Protein AF-A0AAN6RGT1-F1 (afdb_monomer_lite)

Radius of gyration: 23.2 Å; chains: 1; bounding box: 69×69×47 Å

pLDDT: mean 71.25, std 17.88, range [34.09, 90.88]

Secondary structure (DSSP, 8-state):
--------------------PPP----S-TTS--EEEESSEEEEEEEEEEEEEESSEEEEEEEEEEEEEESSEEEEEEEEEEEEEESSEEEEEESSSEEEEESSEEEEEESSSEEEEESSEEEEEEEEEEEEEESSEEEEEEEEEEE-

Sequence (148 aa):
MKTFAVALALVALASAAPVAVPQDHCGSNPHSQCKRVAGTENTAIVTDGYGLKRGTENTAIVTDGYGLKRGTENTAIVTDGYGLKRGTENTAIVTDGYGLKRGTENTAIVTDGYGLKRGTENTAIVTDGYGLKRGTENTAIVTDGYGL

Foldseek 3Di:
DDDDDDDDDPPPPPPPDPPDPPDDPPDPDPPFDEDEDEDQEEEDEAAEHEYEYEHQEYEYEYAEEEYEYEHQEYEYEYAEYEYEYEHQEYEYEYAEYEYEYEHQEYEYEYAEYEYEYEHAAYEYEYEYEEYEYHHVYYYYDYNHYYYD

Structure (mmCIF, N/CA/C/O backbone):
data_AF-A0AAN6RGT1-F1
#
_entry.id   AF-A0AAN6RGT1-F1
#
loop_
_atom_site.group_PDB
_atom_site.id
_atom_site.type_symbol
_atom_site.label_atom_id
_atom_site.label_alt_id
_atom_site.label_comp_id
_atom_site.label_asym_id
_atom_site.label_entity_id
_atom_site.label_seq_id
_atom_site.pdbx_PDB_ins_code
_atom_site.Cartn_x
_atom_site.Cartn_y
_atom_site.Cartn_z
_atom_site.occupancy
_atom_site.B_iso_or_equiv
_atom_site.auth_seq_id
_atom_site.auth_comp_id
_atom_site.auth_asym_id
_atom_site.auth_atom_id
_atom_site.pdbx_PDB_model_num
ATOM 1 N N . MET A 1 1 ? 56.543 52.134 -30.853 1.00 42.75 1 MET A N 1
ATOM 2 C CA . MET A 1 1 ? 55.930 51.943 -29.517 1.00 42.75 1 MET A CA 1
ATOM 3 C C . MET A 1 1 ? 54.565 51.299 -29.690 1.00 42.75 1 MET A C 1
ATOM 5 O O . MET A 1 1 ? 53.908 51.608 -30.673 1.00 42.75 1 MET A O 1
ATOM 9 N N . LYS A 1 2 ? 54.164 50.488 -28.702 1.00 35.91 2 LYS A N 1
ATOM 10 C CA . LYS A 1 2 ? 52.888 49.759 -28.550 1.00 35.91 2 LYS A CA 1
ATOM 11 C C . LYS A 1 2 ? 52.836 48.357 -29.164 1.00 35.91 2 LYS A C 1
ATOM 13 O O . LYS A 1 2 ? 52.171 48.086 -30.153 1.00 35.91 2 LYS A O 1
ATOM 18 N N . THR A 1 3 ? 53.528 47.463 -28.465 1.00 35.91 3 THR A N 1
ATOM 19 C CA . THR A 1 3 ? 53.067 46.104 -28.172 1.00 35.91 3 THR A CA 1
ATOM 20 C C . THR A 1 3 ? 51.605 46.122 -27.703 1.00 35.91 3 THR A C 1
ATOM 22 O O . THR A 1 3 ? 51.283 46.781 -26.718 1.00 35.91 3 THR A O 1
ATOM 25 N N . PHE A 1 4 ? 50.720 45.393 -28.380 1.00 34.09 4 PHE A N 1
ATOM 26 C CA . PHE A 1 4 ? 49.435 44.978 -27.816 1.00 34.09 4 PHE A CA 1
ATOM 27 C C . PHE A 1 4 ? 49.514 43.472 -27.585 1.00 34.09 4 PHE A C 1
ATOM 29 O O . PHE A 1 4 ? 49.401 42.677 -28.513 1.00 34.09 4 PHE A O 1
ATOM 36 N N . ALA A 1 5 ? 49.800 43.088 -26.341 1.00 38.19 5 ALA A N 1
ATOM 37 C CA . ALA A 1 5 ? 49.704 41.707 -25.902 1.00 38.19 5 ALA A CA 1
ATOM 38 C C . ALA A 1 5 ? 48.217 41.333 -25.843 1.00 38.19 5 ALA A C 1
ATOM 40 O O . ALA A 1 5 ? 47.475 41.838 -25.001 1.00 38.19 5 ALA A O 1
ATOM 41 N N . VAL A 1 6 ? 47.772 40.489 -26.771 1.00 39.41 6 VAL A N 1
ATOM 42 C CA . VAL A 1 6 ? 46.442 39.877 -26.727 1.00 39.41 6 VAL A CA 1
ATOM 43 C C . VAL A 1 6 ? 46.446 38.879 -25.569 1.00 39.41 6 VAL A C 1
ATOM 45 O O . VAL A 1 6 ? 47.197 37.905 -25.583 1.00 39.41 6 VAL A O 1
ATOM 48 N N . ALA A 1 7 ? 45.654 39.159 -24.535 1.00 36.28 7 ALA A N 1
ATOM 49 C CA . ALA A 1 7 ? 45.501 38.287 -23.380 1.00 36.28 7 ALA A CA 1
ATOM 50 C C . ALA A 1 7 ? 44.801 36.984 -23.801 1.00 36.28 7 ALA A C 1
ATOM 52 O O . ALA A 1 7 ? 43.633 36.986 -24.189 1.00 36.28 7 ALA A O 1
ATOM 53 N N . LEU A 1 8 ? 45.531 35.872 -23.729 1.00 38.12 8 LEU A N 1
ATOM 54 C CA . LEU A 1 8 ? 45.008 34.525 -23.923 1.00 38.12 8 LEU A CA 1
ATOM 55 C C . LEU A 1 8 ? 44.183 34.147 -22.681 1.00 38.12 8 LEU A C 1
ATOM 57 O O . LEU A 1 8 ? 44.738 33.775 -21.648 1.00 38.12 8 LEU A O 1
ATOM 61 N N . ALA A 1 9 ? 42.860 34.289 -22.752 1.00 38.50 9 ALA A N 1
ATOM 62 C CA . ALA A 1 9 ? 41.967 33.828 -21.695 1.00 38.50 9 ALA A CA 1
ATOM 63 C C . ALA A 1 9 ? 41.898 32.291 -21.723 1.00 38.50 9 ALA A C 1
ATOM 65 O O . ALA A 1 9 ? 41.310 31.702 -22.630 1.00 38.50 9 ALA A O 1
ATOM 66 N N . LEU A 1 10 ? 42.519 31.637 -20.734 1.00 38.59 10 LEU A N 1
ATOM 67 C CA . LEU A 1 10 ? 42.334 30.211 -20.468 1.00 38.59 10 LEU A CA 1
ATOM 68 C C . LEU A 1 10 ? 40.853 29.962 -20.141 1.00 38.59 10 LEU A C 1
ATOM 70 O O . LEU A 1 10 ? 40.370 30.349 -19.078 1.00 38.59 10 LEU A O 1
ATOM 74 N N . VAL A 1 11 ? 40.131 29.293 -21.039 1.00 43.41 11 VAL A N 1
ATOM 75 C CA . VAL A 1 11 ? 38.823 28.715 -20.718 1.00 43.41 11 VAL A CA 1
ATOM 76 C C . VAL A 1 11 ? 39.082 27.490 -19.846 1.00 43.41 11 VAL A C 1
ATOM 78 O O . VAL A 1 11 ? 39.486 26.436 -20.336 1.00 43.41 11 VAL A O 1
ATOM 81 N N . ALA A 1 12 ? 38.894 27.632 -18.536 1.00 39.09 12 ALA A N 1
ATOM 82 C CA . ALA A 1 12 ? 38.878 26.500 -17.624 1.00 39.09 12 ALA A CA 1
ATOM 83 C C . ALA A 1 12 ? 37.616 25.668 -17.904 1.00 39.09 12 ALA A C 1
ATOM 85 O O . ALA A 1 12 ? 36.519 26.030 -17.480 1.00 39.09 12 ALA A O 1
ATOM 86 N N . LEU A 1 13 ? 37.760 24.557 -18.635 1.00 39.66 13 LEU A N 1
ATOM 87 C CA . LEU A 1 13 ? 36.746 23.506 -18.645 1.00 39.66 13 LEU A CA 1
ATOM 88 C C . LEU A 1 13 ? 36.669 22.943 -17.223 1.00 39.66 13 LEU A C 1
ATOM 90 O O . LEU A 1 13 ? 37.516 22.152 -16.810 1.00 39.66 13 LEU A O 1
ATOM 94 N N . ALA A 1 14 ? 35.658 23.358 -16.465 1.00 40.50 14 ALA A N 1
ATOM 95 C CA . ALA A 1 14 ? 35.262 22.651 -15.261 1.00 40.50 14 ALA A CA 1
ATOM 96 C C . ALA A 1 14 ? 34.797 21.253 -15.688 1.00 40.50 14 ALA A C 1
ATOM 98 O O . ALA A 1 14 ? 33.691 21.083 -16.202 1.00 40.50 14 ALA A O 1
ATOM 99 N N . SER A 1 15 ? 35.666 20.251 -15.533 1.00 45.69 15 SER A N 1
ATOM 100 C CA . SER A 1 15 ? 35.285 18.855 -15.703 1.00 45.69 15 SER A CA 1
ATOM 101 C C . SER A 1 15 ? 34.232 18.547 -14.643 1.00 45.69 15 SER A C 1
ATOM 103 O O . SER A 1 15 ? 34.557 18.431 -13.458 1.00 45.69 15 SER A O 1
ATOM 105 N N . ALA A 1 16 ? 32.967 18.462 -15.049 1.00 41.22 16 ALA A N 1
ATOM 106 C CA . ALA A 1 16 ? 31.920 17.935 -14.195 1.00 41.22 16 ALA A CA 1
ATOM 107 C C . ALA A 1 16 ? 32.340 16.515 -13.801 1.00 41.22 16 ALA A C 1
ATOM 109 O O . ALA A 1 16 ? 32.408 15.624 -14.648 1.00 41.22 16 ALA A O 1
ATOM 110 N N . ALA A 1 17 ? 32.710 16.330 -12.532 1.00 38.16 17 ALA A N 1
ATOM 111 C CA . ALA A 1 17 ? 33.001 15.010 -12.002 1.00 38.16 17 ALA A CA 1
ATOM 112 C C . ALA A 1 17 ? 31.781 14.117 -12.282 1.00 38.16 17 ALA A C 1
ATOM 114 O O . ALA A 1 17 ? 30.653 14.561 -12.035 1.00 38.16 17 ALA A O 1
ATOM 115 N N . PRO A 1 18 ? 31.957 12.894 -12.813 1.00 41.91 18 PRO A N 1
ATOM 116 C CA . PRO A 1 18 ? 30.832 11.996 -12.999 1.00 41.91 18 PRO A CA 1
ATOM 117 C C . PRO A 1 18 ? 30.180 11.783 -11.632 1.00 41.91 18 PRO A C 1
ATOM 119 O O . PRO A 1 18 ? 30.832 11.335 -10.687 1.00 41.91 18 PRO A O 1
ATOM 122 N N . VAL A 1 19 ? 28.901 12.152 -11.515 1.00 45.12 19 VAL A N 1
ATOM 123 C CA . VAL A 1 19 ? 28.083 11.823 -10.346 1.00 45.12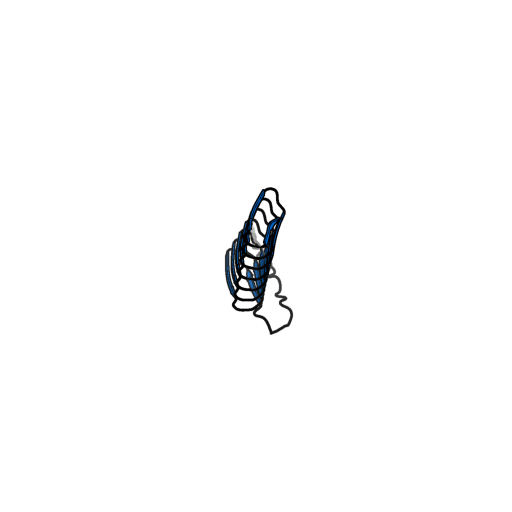 19 VAL A CA 1
ATOM 124 C C . VAL A 1 19 ? 28.161 10.311 -10.199 1.00 45.12 19 VAL A C 1
ATOM 126 O O . VAL A 1 19 ? 27.709 9.580 -11.078 1.00 45.12 19 VAL A O 1
ATOM 129 N N . ALA A 1 20 ? 28.808 9.848 -9.131 1.00 34.16 20 ALA A N 1
ATOM 130 C CA . ALA A 1 20 ? 28.994 8.433 -8.878 1.00 34.16 20 ALA A CA 1
ATOM 131 C C . ALA A 1 20 ? 27.618 7.756 -8.821 1.00 34.16 20 ALA A C 1
ATOM 133 O O . ALA A 1 20 ? 26.860 7.937 -7.866 1.00 34.16 20 ALA A O 1
ATOM 134 N N . VAL A 1 21 ? 27.287 6.992 -9.864 1.00 41.22 21 VAL A N 1
ATOM 135 C CA . VAL A 1 21 ? 26.145 6.080 -9.846 1.00 41.22 21 VAL A CA 1
ATOM 136 C C . VAL A 1 21 ? 26.465 5.029 -8.776 1.00 41.22 21 VAL A C 1
ATOM 138 O O . VAL A 1 21 ? 27.513 4.385 -8.870 1.00 41.22 21 VAL A O 1
ATOM 141 N N . PRO A 1 22 ? 25.644 4.871 -7.720 1.00 39.62 22 PRO A N 1
ATOM 142 C CA . PRO A 1 22 ? 25.937 3.919 -6.656 1.00 39.62 22 PRO A CA 1
ATOM 143 C C . PRO A 1 22 ? 26.030 2.503 -7.229 1.00 39.62 22 PRO A C 1
ATOM 145 O O . PRO A 1 22 ? 25.055 2.011 -7.791 1.00 39.62 22 PRO A O 1
ATOM 148 N N . GLN A 1 23 ? 27.188 1.861 -7.062 1.00 37.28 23 GLN A N 1
ATOM 149 C CA . GLN A 1 23 ? 27.459 0.512 -7.560 1.00 37.28 23 GLN A CA 1
ATOM 150 C C . GLN A 1 23 ? 26.387 -0.496 -7.110 1.00 37.28 23 GLN A C 1
ATOM 152 O O . GLN A 1 23 ? 26.014 -0.569 -5.930 1.00 37.28 23 GLN A O 1
ATOM 157 N N . ASP A 1 24 ? 25.898 -1.267 -8.082 1.00 40.53 24 ASP A N 1
ATOM 158 C CA . ASP A 1 24 ? 24.936 -2.350 -7.922 1.00 40.53 24 ASP A CA 1
ATOM 159 C C . ASP A 1 24 ? 25.542 -3.530 -7.172 1.00 40.53 24 ASP A C 1
ATOM 161 O O . ASP A 1 24 ? 26.229 -4.372 -7.737 1.00 40.53 24 ASP A O 1
ATOM 165 N N . HIS A 1 25 ? 25.238 -3.610 -5.882 1.00 43.41 25 HIS A N 1
ATOM 166 C CA . HIS A 1 25 ? 25.461 -4.812 -5.093 1.00 43.41 25 HIS A CA 1
ATOM 167 C C . HIS A 1 25 ? 24.112 -5.529 -4.898 1.00 43.41 25 HIS A C 1
ATOM 169 O O . HIS A 1 25 ? 23.580 -5.557 -3.790 1.00 43.41 25 HIS A O 1
ATOM 175 N N . CYS A 1 26 ? 23.521 -6.083 -5.969 1.00 46.31 26 CYS A N 1
ATOM 176 C CA . CYS A 1 26 ? 22.718 -7.302 -5.789 1.00 46.31 26 CYS A CA 1
ATOM 177 C C . CYS A 1 26 ? 23.773 -8.410 -5.616 1.00 46.31 26 CYS A C 1
ATOM 179 O O . CYS A 1 26 ? 24.585 -8.628 -6.512 1.00 46.31 26 CYS A O 1
ATOM 181 N N . GLY A 1 27 ? 23.848 -9.020 -4.428 1.00 41.31 27 GLY A N 1
ATOM 182 C CA . GLY A 1 27 ? 24.787 -10.114 -4.160 1.00 41.31 27 GLY A CA 1
ATOM 183 C C . GLY A 1 27 ? 24.635 -11.242 -5.185 1.00 41.31 27 GLY A C 1
ATOM 184 O O . GLY A 1 27 ? 23.567 -11.403 -5.768 1.00 41.31 27 GLY A O 1
ATOM 185 N N . SER A 1 28 ? 25.707 -12.002 -5.401 1.00 40.47 28 SER A N 1
ATOM 186 C CA . SER A 1 28 ? 25.948 -12.950 -6.503 1.00 40.47 28 SER A CA 1
ATOM 187 C C . SER A 1 28 ? 24.999 -14.163 -6.625 1.00 40.47 28 SER A C 1
ATOM 189 O O . SER A 1 28 ? 25.429 -15.213 -7.094 1.00 40.47 28 SER A O 1
ATOM 191 N N . ASN A 1 29 ? 23.737 -14.076 -6.194 1.00 39.19 29 ASN A N 1
ATOM 192 C CA . ASN A 1 29 ? 22.778 -15.176 -6.241 1.00 39.19 29 ASN A CA 1
ATOM 193 C C . ASN A 1 29 ? 21.877 -15.080 -7.497 1.00 39.19 29 ASN A C 1
ATOM 195 O O . ASN A 1 29 ? 21.041 -14.177 -7.571 1.00 39.19 29 ASN A O 1
ATOM 199 N N . PRO A 1 30 ? 22.004 -15.996 -8.477 1.00 39.81 30 PRO A N 1
ATOM 200 C CA . PRO A 1 30 ? 21.295 -15.932 -9.759 1.00 39.81 30 PRO A CA 1
ATOM 201 C C . PRO A 1 30 ? 19.810 -16.348 -9.700 1.00 39.81 30 PRO A C 1
ATOM 203 O O . PRO A 1 30 ? 19.171 -16.433 -10.744 1.00 39.81 30 PRO A O 1
ATOM 206 N N . HIS A 1 31 ? 19.243 -16.604 -8.513 1.00 37.53 31 HIS A N 1
ATOM 207 C CA . HIS A 1 31 ? 17.895 -17.174 -8.361 1.00 37.53 31 HIS A CA 1
ATOM 208 C C . HIS A 1 31 ? 16.732 -16.185 -8.155 1.00 37.53 31 HIS A C 1
ATOM 210 O O . HIS A 1 31 ? 15.602 -16.638 -8.026 1.00 37.53 31 HIS A O 1
ATOM 216 N N . SER A 1 32 ? 16.925 -14.860 -8.150 1.00 44.22 32 SER A N 1
ATOM 217 C CA . SER A 1 32 ? 15.772 -13.947 -8.029 1.00 44.22 32 SER A CA 1
ATOM 218 C C . SER A 1 32 ? 15.927 -12.674 -8.850 1.00 44.22 32 SER A C 1
ATOM 220 O O . SER A 1 32 ? 16.979 -12.037 -8.834 1.00 44.22 32 SER A O 1
ATOM 222 N N . GLN A 1 33 ? 14.850 -12.310 -9.540 1.00 57.62 33 GLN A N 1
ATOM 223 C CA . GLN A 1 33 ? 14.673 -11.147 -10.410 1.00 57.62 33 GLN A CA 1
ATOM 224 C C . GLN A 1 33 ? 14.837 -9.819 -9.627 1.00 57.62 33 GLN A C 1
ATOM 226 O O . GLN A 1 33 ? 13.868 -9.121 -9.342 1.00 57.62 33 GLN A O 1
ATOM 231 N N . CYS A 1 34 ? 16.070 -9.474 -9.231 1.00 52.59 34 CYS A N 1
ATOM 232 C CA . CYS A 1 34 ? 16.427 -8.257 -8.486 1.00 52.59 34 CYS A CA 1
ATOM 233 C C . CYS A 1 34 ? 16.302 -7.033 -9.410 1.00 52.59 34 CYS A C 1
ATOM 235 O O . CYS A 1 34 ? 17.190 -6.788 -10.227 1.00 52.59 34 CYS A O 1
ATOM 237 N N . LYS A 1 35 ? 15.221 -6.244 -9.303 1.00 64.06 35 LYS A N 1
ATOM 238 C CA . LYS A 1 35 ? 15.040 -5.020 -10.114 1.00 64.06 35 LYS A CA 1
ATOM 239 C C . LYS A 1 35 ? 15.213 -3.754 -9.274 1.00 64.06 35 LYS A C 1
ATOM 241 O O . LYS A 1 35 ? 14.428 -3.489 -8.359 1.00 64.06 35 LYS A O 1
ATOM 246 N N . ARG A 1 36 ? 16.217 -2.936 -9.620 1.00 61.88 36 ARG A N 1
ATOM 247 C CA . ARG A 1 36 ? 16.446 -1.595 -9.054 1.00 61.88 36 ARG A CA 1
ATOM 248 C C . ARG A 1 36 ? 16.089 -0.526 -10.080 1.00 61.88 36 ARG A C 1
ATOM 250 O O . ARG A 1 36 ? 16.570 -0.579 -11.204 1.00 61.88 36 ARG A O 1
ATOM 257 N N . VAL A 1 37 ? 15.249 0.437 -9.703 1.00 67.56 37 VAL A N 1
ATOM 258 C CA . VAL A 1 37 ? 14.894 1.576 -10.571 1.00 67.56 37 VAL A CA 1
ATOM 259 C C . VAL A 1 37 ? 15.095 2.877 -9.795 1.00 67.56 37 VAL A C 1
ATOM 261 O O . VAL A 1 37 ? 14.657 2.981 -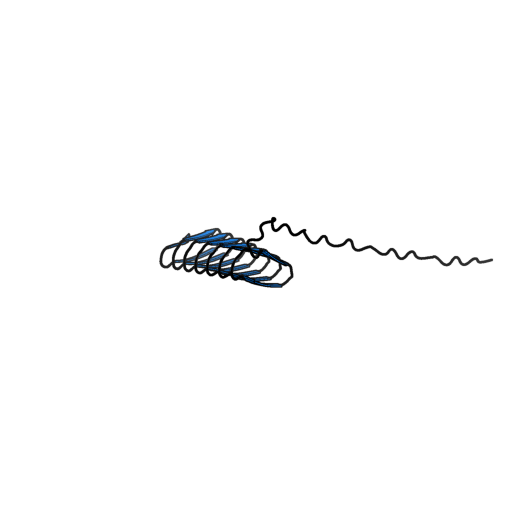8.642 1.00 67.56 37 VAL A O 1
ATOM 264 N N . ALA A 1 38 ? 15.792 3.831 -10.415 1.00 62.47 38 ALA A N 1
ATOM 265 C CA . ALA A 1 38 ? 16.013 5.173 -9.895 1.00 62.47 38 ALA A CA 1
ATOM 266 C C . ALA A 1 38 ? 15.600 6.220 -10.939 1.00 62.47 38 ALA A C 1
ATOM 268 O O . ALA A 1 38 ? 15.939 6.086 -12.111 1.00 62.47 38 ALA A O 1
ATOM 269 N N . GLY A 1 39 ? 14.883 7.250 -10.497 1.00 66.25 39 GLY A N 1
ATOM 270 C CA . GLY A 1 39 ? 14.257 8.265 -11.348 1.00 66.25 39 GLY A CA 1
ATOM 271 C C . GLY A 1 39 ? 13.281 9.105 -10.527 1.00 66.25 39 GLY A C 1
ATOM 272 O O . GLY A 1 39 ? 12.995 8.745 -9.386 1.00 66.25 39 GLY A O 1
ATOM 273 N N . THR A 1 40 ? 12.790 10.225 -11.055 1.00 75.88 40 THR A N 1
ATOM 274 C CA . THR A 1 40 ? 11.761 11.038 -10.377 1.00 75.88 40 THR A CA 1
ATOM 275 C C . THR A 1 40 ? 10.473 10.244 -10.165 1.00 75.88 40 THR A C 1
ATOM 277 O O . THR A 1 40 ? 9.945 10.249 -9.056 1.00 75.88 40 THR A O 1
ATOM 280 N N . GLU A 1 41 ? 10.055 9.473 -11.168 1.00 80.50 41 GLU A N 1
ATOM 281 C CA . GLU A 1 41 ? 8.875 8.606 -11.139 1.00 80.50 41 GLU A CA 1
ATOM 282 C C . GLU A 1 41 ? 9.257 7.185 -11.561 1.00 80.50 41 GLU A C 1
ATOM 284 O O . GLU A 1 41 ? 9.905 6.990 -12.590 1.00 80.50 41 GLU A O 1
ATOM 289 N N . ASN A 1 42 ? 8.859 6.173 -10.783 1.00 77.25 42 ASN A N 1
ATOM 290 C CA . ASN A 1 42 ? 9.198 4.781 -11.085 1.00 77.25 42 ASN A CA 1
ATOM 291 C C . ASN A 1 42 ? 7.993 3.841 -10.990 1.00 77.25 42 ASN A C 1
ATOM 293 O O . ASN A 1 42 ? 7.455 3.604 -9.904 1.00 77.25 42 ASN A O 1
ATOM 297 N N . THR A 1 43 ? 7.690 3.155 -12.095 1.00 79.50 43 THR A N 1
ATOM 298 C CA . THR A 1 43 ? 6.706 2.061 -12.159 1.00 79.50 43 THR A CA 1
ATOM 299 C C . THR A 1 43 ? 7.390 0.737 -12.495 1.00 79.50 43 THR A C 1
ATOM 301 O O . THR A 1 43 ? 8.339 0.679 -13.268 1.00 79.50 43 THR A O 1
ATOM 304 N N . ALA A 1 44 ? 6.959 -0.357 -11.866 1.00 71.25 44 ALA A N 1
ATOM 305 C CA . ALA A 1 44 ? 7.429 -1.704 -12.204 1.00 71.25 44 ALA A CA 1
ATOM 306 C C . ALA A 1 44 ? 6.438 -2.752 -11.718 1.00 71.25 44 ALA A C 1
ATOM 308 O O . ALA A 1 44 ? 5.830 -2.578 -10.659 1.00 71.25 44 ALA A O 1
ATOM 309 N N . ILE A 1 45 ? 6.373 -3.835 -12.474 1.00 76.44 45 ILE A N 1
ATOM 310 C CA . ILE A 1 45 ? 5.583 -5.024 -12.196 1.00 76.44 45 ILE A CA 1
ATOM 311 C C . ILE A 1 45 ? 6.585 -6.157 -11.982 1.00 76.44 45 ILE A C 1
ATOM 313 O O . ILE A 1 45 ? 7.531 -6.287 -12.763 1.00 76.44 45 ILE A O 1
ATOM 317 N N . VAL A 1 46 ? 6.420 -6.903 -10.896 1.00 69.00 46 VAL A N 1
ATOM 318 C CA . VAL A 1 46 ? 7.256 -8.050 -10.536 1.00 69.00 46 VAL A CA 1
ATOM 319 C C . VAL A 1 46 ? 6.323 -9.223 -10.273 1.00 69.00 46 VAL A C 1
ATOM 321 O O . VAL A 1 46 ? 5.407 -9.116 -9.460 1.00 69.00 46 VAL A O 1
ATOM 324 N N . THR A 1 47 ? 6.525 -10.321 -10.993 1.00 71.88 47 THR A N 1
ATOM 325 C CA . THR A 1 47 ? 5.730 -11.538 -10.794 1.00 71.88 47 THR A CA 1
ATOM 326 C C . THR A 1 47 ? 6.268 -12.342 -9.615 1.00 71.88 47 THR A C 1
ATOM 328 O O . THR A 1 47 ? 5.490 -12.720 -8.755 1.00 71.88 47 THR A O 1
ATOM 331 N N . ASP A 1 48 ? 7.585 -12.514 -9.534 1.00 70.00 48 ASP A N 1
ATOM 332 C CA . ASP A 1 48 ? 8.276 -13.172 -8.423 1.00 70.00 48 ASP A CA 1
ATOM 333 C C . ASP A 1 48 ? 9.633 -12.478 -8.209 1.00 70.00 48 ASP A C 1
ATOM 335 O O . ASP A 1 48 ? 10.359 -12.206 -9.177 1.00 70.00 48 ASP A O 1
ATOM 339 N N . GLY A 1 49 ? 9.955 -12.136 -6.961 1.00 67.06 49 GLY A N 1
ATOM 340 C CA . GLY A 1 49 ? 11.297 -11.731 -6.554 1.00 67.06 49 GLY A CA 1
ATOM 341 C C . GLY A 1 49 ? 11.375 -10.436 -5.745 1.00 67.06 49 GLY A C 1
ATOM 342 O O . GLY A 1 49 ? 10.484 -10.077 -4.977 1.00 67.06 49 GLY A O 1
ATOM 343 N N . TYR A 1 50 ? 12.503 -9.732 -5.884 1.00 64.62 50 TYR A N 1
ATOM 344 C CA . TYR A 1 50 ? 12.873 -8.602 -5.027 1.00 64.62 50 TYR A CA 1
ATOM 345 C C . TYR A 1 50 ? 12.961 -7.296 -5.827 1.00 64.62 50 TYR A C 1
ATOM 347 O O . TYR A 1 50 ? 13.709 -7.184 -6.799 1.00 64.62 50 TYR A O 1
ATOM 355 N N . GLY A 1 51 ? 12.239 -6.262 -5.392 1.00 65.06 51 GLY A N 1
ATOM 356 C CA . GLY A 1 51 ? 12.247 -4.941 -6.025 1.00 65.06 51 GLY A CA 1
ATOM 357 C C . GLY A 1 51 ? 12.683 -3.824 -5.079 1.00 65.06 51 GLY A C 1
ATOM 358 O O . GLY A 1 51 ? 12.104 -3.661 -4.007 1.00 65.06 51 GLY A O 1
ATOM 359 N N . LEU A 1 52 ? 13.642 -2.986 -5.495 1.00 65.25 52 LEU A N 1
ATOM 360 C CA . LEU A 1 52 ? 14.028 -1.761 -4.778 1.00 65.25 52 LEU A CA 1
ATOM 361 C C . LEU 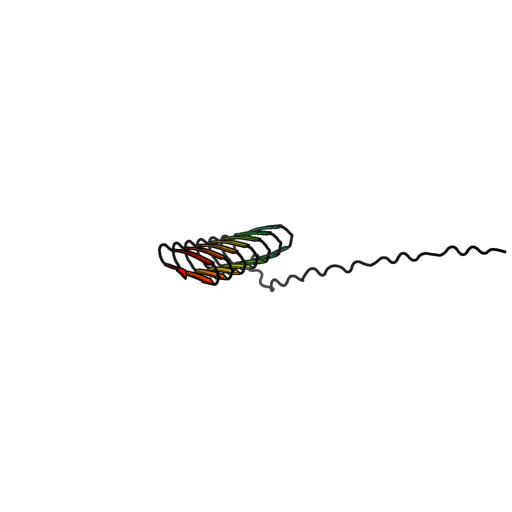A 1 52 ? 13.826 -0.525 -5.660 1.00 65.25 52 LEU A C 1
ATOM 363 O O . LEU A 1 52 ? 14.398 -0.422 -6.742 1.00 65.25 52 LEU A O 1
ATOM 367 N N . LYS A 1 53 ? 13.070 0.460 -5.172 1.00 72.62 53 LYS A N 1
ATOM 368 C CA . LYS A 1 53 ? 12.829 1.717 -5.898 1.00 72.62 53 LYS A CA 1
ATOM 369 C C . LYS A 1 53 ? 13.223 2.944 -5.099 1.00 72.62 53 LYS A C 1
ATOM 371 O O . LYS A 1 53 ? 12.944 3.022 -3.897 1.00 72.62 53 LYS A O 1
ATOM 376 N N . ARG A 1 54 ? 13.864 3.896 -5.782 1.00 72.12 54 ARG A N 1
ATOM 377 C CA . ARG A 1 54 ? 14.198 5.218 -5.247 1.00 72.12 54 ARG A CA 1
ATOM 378 C C . ARG A 1 54 ? 13.776 6.315 -6.214 1.00 72.12 54 ARG A C 1
ATOM 380 O O . ARG A 1 54 ? 14.274 6.364 -7.330 1.00 72.12 54 ARG A O 1
ATOM 387 N N . GLY A 1 55 ? 12.931 7.222 -5.754 1.00 74.81 55 GLY A N 1
ATOM 388 C CA . GLY A 1 55 ? 12.431 8.327 -6.570 1.00 74.81 55 GLY A CA 1
ATOM 389 C C . GLY A 1 55 ? 11.561 9.270 -5.770 1.00 74.81 55 GLY A C 1
ATOM 390 O O . GLY A 1 55 ? 11.394 9.042 -4.579 1.00 74.81 55 GLY A O 1
ATOM 391 N N . THR A 1 56 ? 11.008 10.300 -6.396 1.00 81.69 56 THR A N 1
ATOM 392 C CA . THR A 1 56 ? 9.995 11.150 -5.757 1.00 81.69 56 THR A CA 1
ATOM 393 C C . THR A 1 56 ? 8.697 10.361 -5.612 1.00 81.69 56 THR A C 1
ATOM 395 O O . THR A 1 56 ? 8.189 10.243 -4.500 1.00 81.69 56 THR A O 1
ATOM 398 N N . GLU A 1 57 ? 8.261 9.702 -6.685 1.00 83.12 57 GLU A N 1
ATOM 399 C CA . GLU A 1 57 ? 7.039 8.897 -6.735 1.00 83.12 57 GLU A CA 1
ATOM 400 C C . GLU A 1 57 ? 7.347 7.460 -7.177 1.00 83.12 57 GLU A C 1
ATOM 402 O O . GLU A 1 57 ? 8.062 7.220 -8.154 1.00 83.12 57 GLU A O 1
ATOM 407 N N . ASN A 1 58 ? 6.833 6.460 -6.453 1.00 81.81 58 ASN A N 1
ATOM 408 C CA . ASN A 1 58 ? 7.104 5.053 -6.764 1.00 81.81 58 ASN A CA 1
ATOM 409 C C . ASN A 1 58 ? 5.857 4.161 -6.708 1.00 81.81 58 ASN A C 1
ATOM 411 O O . ASN A 1 58 ? 5.391 3.773 -5.629 1.00 81.81 58 ASN A O 1
ATOM 415 N N . THR A 1 59 ? 5.448 3.635 -7.862 1.00 82.56 59 THR A N 1
ATOM 416 C CA . THR A 1 59 ? 4.347 2.668 -7.999 1.00 82.56 59 THR A CA 1
ATOM 417 C C . THR A 1 59 ? 4.877 1.267 -8.291 1.00 82.56 59 THR A C 1
ATOM 419 O O . THR A 1 59 ? 5.861 1.095 -9.002 1.00 82.56 59 THR A O 1
ATOM 422 N N . ALA A 1 60 ? 4.316 0.219 -7.680 1.00 75.94 60 ALA A N 1
ATOM 423 C CA . ALA A 1 60 ? 4.720 -1.164 -7.960 1.00 75.94 60 ALA A CA 1
ATOM 424 C C . ALA A 1 60 ? 3.586 -2.145 -7.727 1.00 75.94 60 ALA A C 1
ATOM 426 O O . ALA A 1 60 ? 2.821 -1.968 -6.782 1.00 75.94 60 ALA A O 1
ATOM 427 N N . ILE A 1 61 ? 3.578 -3.188 -8.543 1.00 78.19 61 ILE A N 1
ATOM 428 C CA . ILE A 1 61 ? 2.686 -4.331 -8.418 1.00 78.19 61 ILE A CA 1
ATOM 429 C C . ILE A 1 61 ? 3.582 -5.556 -8.261 1.00 78.19 61 ILE A C 1
ATOM 431 O O . ILE A 1 61 ? 4.478 -5.758 -9.083 1.00 78.19 61 ILE A O 1
ATOM 435 N N . VAL A 1 62 ? 3.394 -6.301 -7.177 1.00 73.88 62 VAL A N 1
ATOM 436 C CA . VAL A 1 62 ? 4.153 -7.511 -6.851 1.00 73.88 62 VAL A CA 1
ATOM 437 C C . VAL A 1 62 ? 3.156 -8.647 -6.675 1.00 73.88 62 VAL A C 1
ATOM 439 O O . VAL A 1 62 ? 2.185 -8.494 -5.933 1.00 73.88 62 VAL A O 1
ATOM 442 N N . THR A 1 63 ? 3.351 -9.747 -7.398 1.00 78.44 63 THR A N 1
ATOM 443 C CA . THR A 1 63 ? 2.491 -10.928 -7.229 1.00 78.44 63 THR A CA 1
ATOM 444 C C . THR A 1 63 ? 3.014 -11.776 -6.080 1.00 78.44 63 THR A C 1
ATOM 446 O O . THR A 1 63 ? 2.281 -11.955 -5.123 1.00 78.44 63 THR A O 1
ATOM 449 N N . ASP A 1 64 ? 4.287 -12.160 -6.118 1.00 76.38 64 ASP A N 1
ATOM 450 C CA . ASP A 1 64 ? 4.983 -12.828 -5.017 1.00 76.38 64 ASP A CA 1
ATOM 451 C C . ASP A 1 64 ? 6.336 -12.139 -4.758 1.00 76.38 64 ASP A C 1
ATOM 453 O O . ASP A 1 64 ? 7.043 -11.732 -5.690 1.00 76.38 64 ASP A O 1
ATOM 457 N N . GLY A 1 65 ? 6.679 -11.949 -3.486 1.00 72.94 65 GLY A N 1
ATOM 458 C CA . GLY A 1 65 ? 8.015 -11.555 -3.061 1.00 72.94 65 GLY A CA 1
ATOM 459 C C . GLY A 1 65 ? 8.090 -10.250 -2.272 1.00 72.94 65 GLY A C 1
ATOM 460 O O . GLY A 1 65 ? 7.226 -9.899 -1.470 1.00 72.94 65 GLY A O 1
ATOM 461 N N . TYR A 1 66 ? 9.201 -9.531 -2.433 1.00 70.38 66 TYR A N 1
ATOM 462 C CA . TYR A 1 66 ? 9.610 -8.475 -1.506 1.00 70.38 66 TYR A CA 1
ATOM 463 C C . TYR A 1 66 ? 9.820 -7.137 -2.217 1.00 70.38 66 TYR A C 1
ATOM 465 O O . TYR A 1 66 ? 10.572 -7.021 -3.187 1.00 70.38 66 TYR A O 1
ATOM 473 N N . GLY A 1 67 ? 9.220 -6.070 -1.690 1.00 70.19 67 GLY A N 1
ATOM 474 C CA . GLY A 1 67 ? 9.347 -4.718 -2.230 1.00 70.19 67 GLY A CA 1
ATOM 475 C C . GLY A 1 67 ? 9.853 -3.703 -1.209 1.00 70.19 67 GLY A C 1
ATOM 476 O O . GLY A 1 67 ? 9.211 -3.483 -0.187 1.00 70.19 67 GLY A O 1
ATOM 477 N N . LEU A 1 68 ? 10.942 -2.994 -1.522 1.00 74.12 68 LEU A N 1
ATOM 478 C CA . LEU A 1 68 ? 11.405 -1.816 -0.781 1.00 74.12 68 LEU A CA 1
ATOM 479 C C . LEU A 1 68 ? 11.248 -0.547 -1.624 1.00 74.12 68 LEU A C 1
ATOM 481 O O . LEU A 1 68 ? 11.756 -0.451 -2.742 1.00 74.12 68 LEU A O 1
ATOM 485 N N . LYS A 1 69 ? 10.589 0.473 -1.073 1.00 79.81 69 LYS A N 1
ATOM 486 C CA . LYS A 1 69 ? 10.447 1.780 -1.725 1.00 79.81 69 LYS A CA 1
ATOM 487 C C . LYS A 1 69 ? 10.893 2.910 -0.832 1.00 79.81 69 LYS A C 1
ATOM 489 O O . LYS A 1 69 ? 10.556 2.947 0.354 1.00 79.81 69 LYS A O 1
ATOM 494 N N . ARG A 1 70 ? 11.622 3.849 -1.424 1.00 78.69 70 ARG A N 1
ATOM 495 C CA . ARG A 1 70 ? 12.005 5.088 -0.767 1.00 78.69 70 ARG A CA 1
ATOM 496 C C . ARG A 1 70 ? 11.747 6.272 -1.687 1.00 78.69 70 ARG A C 1
ATOM 498 O O . ARG A 1 70 ? 12.381 6.381 -2.731 1.00 78.69 70 ARG A O 1
ATOM 505 N N . GLY A 1 71 ? 10.880 7.169 -1.250 1.00 83.81 71 GLY A N 1
ATOM 506 C CA . GLY A 1 71 ? 10.508 8.357 -2.010 1.00 83.81 71 GLY A CA 1
ATOM 507 C C . GLY A 1 71 ? 9.632 9.301 -1.224 1.00 83.81 71 GLY A C 1
ATOM 508 O O . GLY A 1 71 ? 9.437 9.054 -0.044 1.00 83.81 71 GLY A O 1
ATOM 509 N N . THR A 1 72 ? 9.125 10.357 -1.842 1.00 86.88 72 THR A N 1
ATOM 510 C CA . THR A 1 72 ? 8.122 11.226 -1.216 1.00 86.88 72 THR A CA 1
ATOM 511 C C . THR A 1 72 ? 6.790 10.489 -1.147 1.00 86.88 72 THR A C 1
ATOM 513 O O . THR A 1 72 ? 6.249 10.336 -0.056 1.00 86.88 72 THR A O 1
ATOM 516 N N . GLU A 1 73 ? 6.357 9.907 -2.265 1.00 87.25 73 GLU A N 1
ATOM 517 C CA . GLU A 1 73 ? 5.090 9.191 -2.395 1.00 87.25 73 GLU A CA 1
ATOM 518 C C . GLU A 1 73 ? 5.324 7.752 -2.867 1.00 87.25 73 GLU A C 1
ATOM 520 O O . GLU A 1 73 ? 6.070 7.482 -3.816 1.00 87.25 73 GLU A O 1
ATOM 525 N N . ASN A 1 74 ? 4.717 6.776 -2.186 1.00 85.81 74 ASN A N 1
ATOM 526 C CA . ASN A 1 74 ? 4.909 5.362 -2.512 1.00 85.81 74 ASN A CA 1
ATOM 527 C C . ASN A 1 74 ? 3.600 4.562 -2.493 1.00 85.81 74 ASN A C 1
ATOM 529 O O . ASN A 1 74 ? 3.064 4.244 -1.427 1.00 85.81 74 ASN A O 1
ATOM 533 N N . THR A 1 75 ? 3.192 4.054 -3.657 1.00 86.38 75 THR A N 1
ATOM 534 C CA . THR A 1 75 ? 1.989 3.217 -3.821 1.00 86.38 75 THR A CA 1
ATOM 535 C C . THR A 1 75 ? 2.364 1.793 -4.190 1.00 86.38 75 THR A C 1
ATOM 537 O O . THR A 1 75 ? 3.168 1.592 -5.088 1.00 86.38 75 THR A O 1
ATOM 540 N N . ALA A 1 76 ? 1.848 0.759 -3.522 1.00 80.31 76 ALA A N 1
ATOM 541 C CA . ALA A 1 76 ? 2.116 -0.629 -3.937 1.00 80.31 76 ALA A CA 1
ATOM 542 C C . ALA A 1 76 ? 0.927 -1.547 -3.727 1.00 80.31 76 ALA A C 1
ATOM 544 O O . ALA A 1 76 ? 0.216 -1.388 -2.738 1.00 80.31 76 ALA A O 1
ATOM 545 N N . ILE A 1 77 ? 0.820 -2.522 -4.617 1.00 82.19 77 ILE A N 1
ATOM 546 C CA . ILE A 1 77 ? -0.128 -3.625 -4.556 1.00 82.19 77 ILE A CA 1
ATOM 547 C C . ILE A 1 77 ? 0.707 -4.900 -4.460 1.00 82.19 77 ILE A C 1
ATOM 549 O O . ILE A 1 77 ? 1.605 -5.093 -5.281 1.00 82.19 77 ILE A O 1
ATOM 553 N N . VAL A 1 78 ? 0.466 -5.699 -3.426 1.00 78.69 78 VAL A N 1
ATOM 554 C CA . VAL A 1 78 ? 1.163 -6.962 -3.164 1.00 78.69 78 VAL A CA 1
ATOM 555 C C . VAL A 1 78 ? 0.108 -8.051 -3.020 1.00 78.69 78 VAL A C 1
ATOM 557 O O . VAL A 1 78 ? -0.851 -7.866 -2.268 1.00 78.69 78 VAL A O 1
ATOM 560 N N . THR A 1 79 ? 0.246 -9.139 -3.775 1.00 83.38 79 THR A N 1
ATOM 561 C CA . THR A 1 79 ? -0.673 -10.281 -3.647 1.00 83.38 79 THR A CA 1
ATOM 562 C C . THR A 1 79 ? -0.199 -11.193 -2.527 1.00 83.38 79 THR A C 1
ATOM 564 O O . THR A 1 79 ? -0.943 -11.359 -1.575 1.00 83.38 79 THR A O 1
ATOM 567 N N . ASP A 1 80 ? 1.046 -11.656 -2.586 1.00 82.00 80 ASP A N 1
ATOM 568 C CA . ASP A 1 80 ? 1.728 -12.401 -1.528 1.00 82.00 80 ASP A CA 1
ATOM 569 C C . ASP A 1 80 ? 3.107 -11.770 -1.265 1.00 82.00 80 ASP A C 1
ATOM 571 O O . ASP A 1 80 ? 3.803 -11.326 -2.188 1.00 82.00 80 ASP A O 1
ATOM 575 N N . GLY A 1 81 ? 3.482 -11.672 0.008 1.00 79.06 81 GLY A N 1
ATOM 576 C CA . GLY A 1 81 ? 4.831 -11.324 0.428 1.00 79.06 81 GLY A CA 1
ATOM 577 C C . GLY A 1 81 ? 4.943 -10.042 1.251 1.00 79.06 81 GLY A C 1
ATOM 578 O O . GLY A 1 81 ? 4.105 -9.706 2.087 1.00 79.06 81 GLY A O 1
ATOM 579 N N . TYR A 1 82 ? 6.061 -9.332 1.094 1.00 75.94 82 TYR A N 1
ATOM 580 C CA . TYR A 1 82 ? 6.500 -8.326 2.065 1.00 75.94 82 TYR A CA 1
ATOM 581 C C . TYR A 1 82 ? 6.777 -6.966 1.421 1.00 75.94 82 TYR A C 1
ATOM 583 O O . TYR A 1 82 ? 7.533 -6.833 0.460 1.00 75.94 82 TYR A O 1
ATOM 591 N N . GLY A 1 83 ? 6.241 -5.899 2.011 1.00 75.25 83 GLY A N 1
ATOM 592 C CA . GLY A 1 83 ? 6.438 -4.530 1.541 1.00 75.25 83 GLY A CA 1
ATOM 593 C C . GLY A 1 83 ? 6.993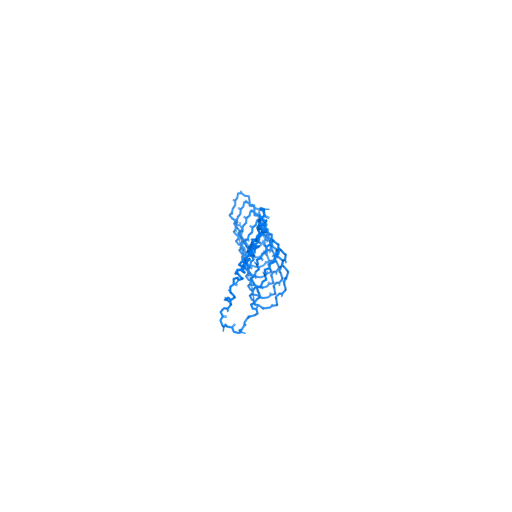 -3.596 2.612 1.00 75.25 83 GLY A C 1
ATOM 594 O O . GLY A 1 83 ? 6.345 -3.369 3.628 1.00 75.25 83 GLY A O 1
ATOM 595 N N . LEU A 1 84 ? 8.132 -2.950 2.350 1.00 78.88 84 LEU A N 1
ATOM 596 C CA . LEU A 1 84 ? 8.657 -1.843 3.154 1.00 78.88 84 LEU A CA 1
ATOM 597 C C . LEU A 1 84 ? 8.607 -0.530 2.366 1.00 78.88 84 LEU A C 1
ATOM 599 O O . LEU A 1 84 ? 9.142 -0.418 1.261 1.00 78.88 84 LEU A O 1
ATOM 603 N N . LYS A 1 85 ? 7.997 0.502 2.951 1.00 83.75 85 LYS A N 1
ATOM 604 C CA . LYS A 1 85 ? 7.932 1.844 2.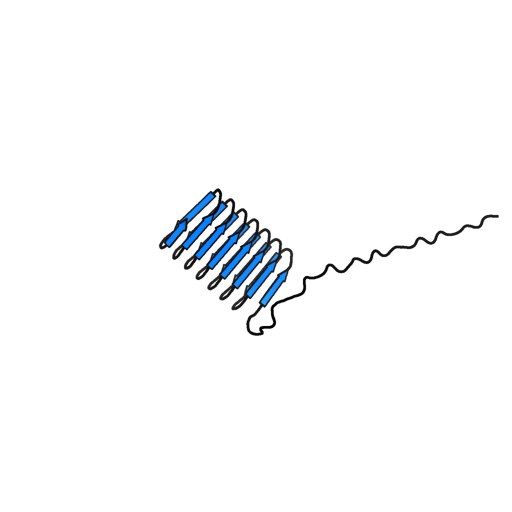358 1.00 83.75 85 LYS A CA 1
ATOM 605 C C . LYS A 1 85 ? 8.424 2.903 3.317 1.00 83.75 85 LYS A C 1
ATOM 607 O O . LYS A 1 85 ? 8.058 2.914 4.494 1.00 83.75 85 LYS A O 1
ATOM 612 N N . ARG A 1 86 ? 9.234 3.814 2.787 1.00 82.81 86 ARG A N 1
ATOM 613 C CA . ARG A 1 86 ? 9.694 4.994 3.504 1.00 82.81 86 ARG A CA 1
ATOM 614 C C . ARG A 1 86 ? 9.491 6.239 2.654 1.00 82.81 86 ARG A C 1
ATOM 616 O O . ARG A 1 86 ? 10.158 6.387 1.632 1.00 82.81 86 ARG A O 1
ATOM 623 N N . GLY A 1 87 ? 8.659 7.149 3.133 1.00 87.12 87 GLY A N 1
ATOM 624 C CA . GLY A 1 87 ? 8.376 8.398 2.437 1.00 87.12 87 GLY A CA 1
ATOM 625 C C . GLY A 1 87 ? 7.564 9.378 3.242 1.00 87.12 87 GLY A C 1
ATOM 626 O O . GLY A 1 87 ? 7.409 9.155 4.431 1.00 87.12 87 GLY A O 1
ATOM 627 N N . THR A 1 88 ? 7.084 10.445 2.624 1.00 89.75 88 THR A N 1
ATOM 628 C CA . THR A 1 88 ? 6.107 11.347 3.245 1.00 89.75 88 THR A CA 1
ATOM 629 C C . THR A 1 88 ? 4.745 10.668 3.258 1.00 89.75 88 THR A C 1
ATOM 631 O O . THR A 1 88 ? 4.166 10.514 4.329 1.00 89.75 88 THR A O 1
ATOM 634 N N . GLU A 1 89 ? 4.326 10.129 2.114 1.00 89.62 89 GLU A N 1
ATOM 635 C CA . GLU A 1 89 ? 3.033 9.476 1.924 1.00 89.62 89 GLU A CA 1
ATOM 636 C C . GLU A 1 89 ? 3.222 8.036 1.438 1.00 89.62 89 GLU A C 1
ATOM 638 O O . GLU A 1 89 ? 3.981 7.750 0.503 1.00 89.62 89 GLU A O 1
ATOM 643 N N . ASN A 1 90 ? 2.555 7.082 2.092 1.00 88.62 90 ASN A N 1
ATOM 644 C CA . ASN A 1 90 ? 2.671 5.670 1.737 1.00 88.62 90 ASN A CA 1
ATOM 645 C C . ASN A 1 90 ? 1.316 4.958 1.712 1.00 88.62 90 ASN A C 1
ATOM 647 O O . ASN A 1 90 ? 0.721 4.686 2.757 1.00 88.62 90 ASN A O 1
ATOM 651 N N . THR A 1 91 ? 0.927 4.467 0.537 1.00 88.12 91 THR A N 1
ATOM 652 C CA . THR A 1 91 ? -0.310 3.698 0.331 1.00 88.12 91 THR A CA 1
ATOM 653 C C . THR A 1 91 ? 0.013 2.266 -0.056 1.00 88.12 91 THR A C 1
ATOM 655 O O . THR A 1 91 ? 0.794 2.048 -0.977 1.00 88.12 91 THR A O 1
ATOM 658 N N . ALA A 1 92 ? -0.534 1.252 0.625 1.00 82.44 92 ALA A N 1
ATOM 659 C CA . ALA A 1 92 ? -0.410 -0.148 0.180 1.00 82.44 92 ALA A CA 1
ATOM 660 C C . ALA A 1 92 ? -1.717 -0.917 0.255 1.00 82.44 92 ALA A C 1
ATOM 662 O O . ALA A 1 92 ? -2.476 -0.716 1.198 1.00 82.44 92 ALA A O 1
ATOM 663 N N . ILE A 1 93 ? -1.856 -1.853 -0.671 1.00 83.56 93 ILE A N 1
ATOM 664 C CA . ILE A 1 93 ? -2.864 -2.903 -0.671 1.00 83.56 93 ILE A CA 1
ATOM 665 C C . ILE A 1 93 ? -2.096 -4.224 -0.621 1.00 83.56 93 ILE A C 1
ATOM 667 O O . ILE A 1 93 ? -1.183 -4.416 -1.427 1.00 83.56 93 ILE A O 1
ATOM 671 N N . VAL A 1 94 ? -2.402 -5.064 0.362 1.00 80.31 94 VAL A N 1
ATOM 672 C CA . VAL A 1 94 ? -1.766 -6.370 0.575 1.00 80.31 94 VAL A CA 1
ATOM 673 C C . VAL A 1 94 ? -2.874 -7.406 0.695 1.00 80.31 94 VAL A C 1
ATOM 675 O O . VAL A 1 94 ? -3.793 -7.202 1.488 1.00 80.31 94 VAL A O 1
ATOM 678 N N . THR A 1 95 ? -2.815 -8.461 -0.115 1.00 85.69 95 THR A N 1
ATOM 679 C CA . THR A 1 95 ? -3.806 -9.545 -0.037 1.00 85.69 95 THR A CA 1
ATOM 680 C C . THR A 1 95 ? -3.388 -10.561 1.016 1.00 85.69 95 THR A C 1
ATOM 682 O O . THR A 1 95 ? -4.163 -10.789 1.929 1.00 85.69 95 THR A O 1
ATOM 685 N N . ASP A 1 96 ? -2.160 -11.064 0.939 1.00 85.06 96 ASP A N 1
ATOM 686 C CA . ASP A 1 96 ? -1.509 -11.901 1.945 1.00 85.06 96 ASP A CA 1
ATOM 687 C C . ASP A 1 96 ? -0.100 -11.348 2.226 1.00 85.06 96 ASP A C 1
ATOM 689 O O . ASP A 1 96 ? 0.604 -10.875 1.324 1.00 85.06 96 ASP A O 1
ATOM 693 N N . GLY A 1 97 ? 0.294 -11.349 3.497 1.00 81.94 97 GLY A N 1
ATOM 694 C CA . GLY A 1 97 ? 1.653 -11.058 3.924 1.00 81.94 97 GLY A CA 1
ATOM 695 C C . GLY A 1 97 ? 1.808 -9.805 4.783 1.00 81.94 97 GLY A C 1
ATOM 696 O O . GLY A 1 97 ? 0.984 -9.468 5.632 1.00 81.94 97 GLY A O 1
ATOM 697 N N . TYR A 1 98 ? 2.950 -9.127 4.650 1.00 78.94 98 TYR A N 1
ATOM 698 C CA . TYR A 1 98 ? 3.425 -8.181 5.664 1.00 78.94 98 TYR A CA 1
ATOM 699 C C . TYR A 1 98 ? 3.785 -6.813 5.082 1.00 78.94 98 TYR A C 1
ATOM 701 O O . TYR A 1 98 ? 4.561 -6.683 4.136 1.00 78.94 98 TYR A O 1
ATOM 709 N N . GLY A 1 99 ? 3.306 -5.741 5.710 1.00 78.06 99 GLY A N 1
ATOM 710 C CA . GLY A 1 99 ? 3.584 -4.366 5.300 1.00 78.06 99 GLY A CA 1
ATOM 711 C C . GLY A 1 99 ? 4.167 -3.506 6.419 1.00 78.06 99 GLY A C 1
ATOM 712 O O . GLY A 1 99 ? 3.517 -3.296 7.436 1.00 78.06 99 GLY A O 1
ATOM 713 N N . LEU A 1 100 ? 5.336 -2.899 6.202 1.00 81.31 100 LEU A N 1
ATOM 714 C CA . LEU A 1 100 ? 5.891 -1.854 7.067 1.00 81.31 100 LEU A CA 1
ATOM 715 C C . LEU A 1 100 ? 5.925 -0.506 6.338 1.00 81.31 100 LEU A C 1
ATOM 717 O O . LEU A 1 100 ? 6.480 -0.372 5.245 1.00 81.31 100 LEU A O 1
ATOM 721 N N . LYS A 1 101 ? 5.363 0.527 6.964 1.00 85.81 101 LYS A N 1
ATOM 722 C CA . LYS A 1 101 ? 5.366 1.898 6.443 1.00 85.81 101 LYS A CA 1
ATOM 723 C C . LYS A 1 101 ? 5.934 2.872 7.450 1.00 85.81 101 LYS A C 1
ATOM 725 O O . LYS A 1 101 ? 5.580 2.843 8.630 1.00 85.81 101 LYS A O 1
ATOM 730 N N . ARG A 1 102 ? 6.789 3.765 6.962 1.00 84.69 102 ARG A N 1
ATOM 731 C CA . ARG A 1 102 ? 7.308 4.887 7.734 1.00 84.69 102 ARG A CA 1
ATOM 732 C C . ARG A 1 102 ? 7.182 6.177 6.938 1.00 84.69 102 ARG A C 1
ATOM 734 O O . ARG A 1 102 ? 7.889 6.343 5.943 1.00 84.69 102 ARG A O 1
ATOM 741 N N . GLY A 1 103 ? 6.367 7.097 7.432 1.00 87.81 103 GLY A N 1
ATOM 742 C CA . GLY A 1 103 ? 6.164 8.393 6.798 1.00 87.81 103 GLY A CA 1
ATOM 743 C C . GLY A 1 103 ? 5.368 9.372 7.622 1.00 87.81 103 GLY A C 1
ATOM 744 O O . GLY A 1 103 ? 5.193 9.124 8.803 1.00 87.81 103 GLY A O 1
ATOM 745 N N . THR A 1 104 ? 4.934 10.474 7.028 1.00 90.88 104 THR A N 1
ATOM 746 C CA . THR A 1 104 ? 3.997 11.406 7.665 1.00 90.88 104 THR A CA 1
ATOM 747 C C . THR A 1 104 ? 2.599 10.807 7.631 1.00 90.88 104 THR A C 1
ATOM 749 O O . THR A 1 104 ? 1.994 10.653 8.687 1.00 90.88 104 THR A O 1
ATOM 752 N N . GLU A 1 105 ? 2.169 10.347 6.457 1.00 90.38 105 GLU A N 1
ATOM 753 C CA . GLU A 1 105 ? 0.844 9.782 6.213 1.00 90.38 105 GLU A CA 1
ATOM 754 C C . GLU A 1 105 ? 0.963 8.352 5.676 1.00 90.38 105 GLU A C 1
ATOM 756 O O . GLU A 1 105 ? 1.723 8.063 4.743 1.00 90.38 105 GLU A O 1
ATOM 761 N N . ASN A 1 106 ? 0.239 7.412 6.287 1.00 88.94 106 ASN A N 1
ATOM 762 C CA . ASN A 1 106 ? 0.294 6.007 5.891 1.00 88.94 106 ASN A CA 1
ATOM 763 C C . ASN A 1 106 ? -1.094 5.365 5.812 1.00 88.94 106 ASN A C 1
ATOM 765 O O . ASN A 1 106 ? -1.742 5.131 6.832 1.00 88.94 106 ASN A O 1
ATOM 769 N N . THR A 1 107 ? -1.466 4.894 4.623 1.00 88.38 107 THR A N 1
ATOM 770 C CA . THR A 1 107 ? -2.730 4.181 4.378 1.00 88.38 107 THR A CA 1
ATOM 771 C C . THR A 1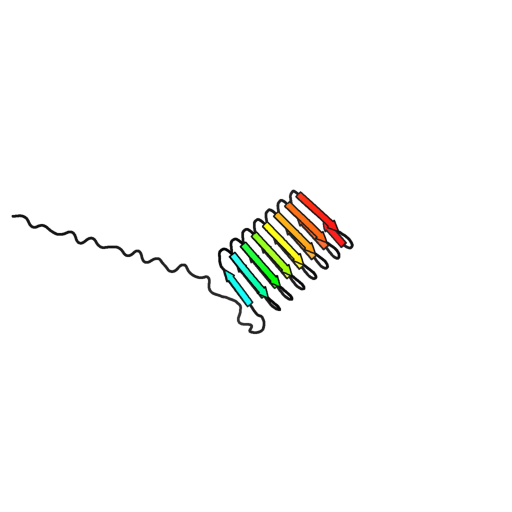 107 ? -2.461 2.730 4.008 1.00 88.38 107 THR A C 1
ATOM 773 O O . THR A 1 107 ? -1.647 2.457 3.126 1.00 88.38 107 THR A O 1
ATOM 776 N N . ALA A 1 108 ? -3.093 1.757 4.674 1.00 82.25 108 ALA A N 1
ATOM 777 C CA . ALA A 1 108 ? -3.050 0.350 4.243 1.00 82.25 108 ALA A CA 1
ATOM 778 C C . ALA A 1 108 ? -4.415 -0.313 4.237 1.00 82.25 108 ALA A C 1
ATOM 780 O O . ALA A 1 108 ? -5.180 -0.106 5.176 1.00 82.25 108 ALA A O 1
ATOM 781 N N . ILE A 1 109 ? -4.591 -1.187 3.256 1.00 84.38 109 ILE A N 1
ATOM 782 C CA . ILE A 1 109 ? -5.637 -2.198 3.196 1.00 84.38 109 ILE A CA 1
ATOM 783 C C . ILE A 1 109 ? -4.924 -3.552 3.221 1.00 84.38 109 ILE A C 1
ATOM 785 O O . ILE A 1 109 ? -4.007 -3.761 2.423 1.00 84.38 109 ILE A O 1
ATOM 789 N N . VAL A 1 110 ? -5.287 -4.406 4.173 1.00 80.25 110 VAL A N 1
ATOM 790 C CA . VAL A 1 110 ? -4.736 -5.753 4.352 1.00 80.25 110 VAL A CA 1
ATOM 791 C C . VAL A 1 110 ? -5.903 -6.731 4.398 1.00 80.25 110 VAL A C 1
ATOM 793 O O . VAL A 1 110 ? -6.829 -6.535 5.189 1.00 80.25 110 VAL A O 1
ATOM 796 N N . THR A 1 111 ? -5.890 -7.732 3.523 1.00 86.19 111 THR A N 1
ATOM 797 C CA . THR A 1 111 ? -6.910 -8.784 3.535 1.00 86.19 111 THR A CA 1
ATOM 798 C C . THR A 1 111 ? -6.533 -9.891 4.506 1.00 86.19 111 THR A C 1
ATOM 800 O O . THR A 1 111 ? -7.355 -10.185 5.356 1.00 86.19 111 THR A O 1
ATOM 803 N N . ASP A 1 112 ? -5.314 -10.414 4.434 1.00 85.75 112 ASP A N 1
ATOM 804 C CA . ASP A 1 112 ? -4.720 -11.359 5.381 1.00 85.75 112 ASP A CA 1
ATOM 805 C C . ASP A 1 112 ? -3.279 -10.914 5.694 1.00 85.75 112 ASP A C 1
ATOM 807 O O . ASP A 1 112 ? -2.556 -10.412 4.825 1.00 85.75 112 ASP A O 1
ATOM 811 N N . GLY A 1 113 ? -2.875 -11.035 6.956 1.00 82.75 113 GLY A N 1
ATOM 812 C CA . GLY A 1 113 ? -1.510 -10.789 7.402 1.00 82.75 113 GLY A CA 1
ATOM 813 C C . GLY A 1 113 ? -1.323 -9.560 8.295 1.00 82.75 113 GLY A C 1
ATOM 814 O O . GLY A 1 113 ? -2.147 -9.225 9.145 1.00 82.75 113 GLY A O 1
ATOM 815 N N . TYR A 1 114 ? -0.159 -8.913 8.200 1.00 79.44 114 TYR A N 1
ATOM 816 C CA . TYR A 1 114 ? 0.317 -7.994 9.241 1.00 79.44 114 TYR A CA 1
ATOM 817 C C . TYR A 1 114 ? 0.759 -6.634 8.693 1.00 79.44 114 TYR A C 1
ATOM 819 O O . TYR A 1 114 ? 1.557 -6.528 7.765 1.00 79.44 114 TYR A O 1
ATOM 827 N N . GLY A 1 115 ? 0.331 -5.551 9.336 1.00 78.75 115 GLY A N 1
ATOM 828 C CA . GLY A 1 115 ? 0.695 -4.184 8.978 1.00 78.75 115 GLY A CA 1
ATOM 829 C C . GLY A 1 115 ? 1.270 -3.389 10.146 1.00 78.75 115 GLY A C 1
ATOM 830 O O . GLY A 1 115 ? 0.586 -3.171 11.136 1.00 78.75 115 GLY A O 1
ATOM 831 N N . LEU A 1 116 ? 2.480 -2.843 10.003 1.00 81.12 116 LEU A N 1
ATOM 832 C CA . LEU A 1 116 ? 3.043 -1.852 10.925 1.00 81.12 116 LEU A CA 1
ATOM 833 C C . LEU A 1 116 ? 3.161 -0.487 10.236 1.00 81.12 116 LEU A C 1
ATOM 835 O O . LEU A 1 116 ? 3.744 -0.352 9.158 1.00 81.12 116 LEU A O 1
ATOM 839 N N . LYS A 1 117 ? 2.632 0.555 10.874 1.00 85.06 117 LYS A N 1
ATOM 840 C CA . LYS A 1 117 ? 2.714 1.940 10.400 1.00 85.06 117 LYS A CA 1
ATOM 841 C C . LYS A 1 117 ? 3.327 2.830 11.457 1.00 85.06 117 LYS A C 1
ATOM 843 O O . LYS A 1 117 ? 2.964 2.764 12.629 1.00 85.06 117 LYS A O 1
ATOM 848 N N . ARG A 1 118 ? 4.240 3.696 11.032 1.00 85.00 118 ARG A N 1
ATOM 849 C CA . ARG A 1 118 ? 4.808 4.740 11.875 1.00 85.00 118 ARG A CA 1
ATOM 850 C C . ARG A 1 118 ? 4.764 6.073 11.146 1.00 85.00 118 ARG A C 1
ATOM 852 O O . ARG A 1 118 ? 5.494 6.252 10.170 1.00 85.00 118 ARG A O 1
ATOM 859 N N . GLY A 1 119 ? 3.984 7.002 11.674 1.00 88.00 119 GLY A N 1
ATOM 860 C CA . GLY A 1 119 ? 3.843 8.333 11.105 1.00 88.00 119 GLY A CA 1
ATOM 861 C C . GLY A 1 119 ? 3.027 9.279 11.947 1.00 88.00 119 GLY A C 1
ATOM 862 O O . GLY A 1 119 ? 2.706 8.934 13.073 1.00 88.00 119 GLY A O 1
ATOM 863 N N . THR A 1 120 ? 2.736 10.461 11.426 1.00 90.50 120 THR A N 1
ATOM 864 C CA . THR A 1 120 ? 1.844 11.414 12.092 1.00 90.50 120 THR A CA 1
ATOM 865 C C . THR A 1 120 ? 0.409 10.914 11.996 1.00 90.50 120 THR A C 1
ATOM 867 O O . THR A 1 120 ? -0.238 10.772 13.031 1.00 90.50 120 THR A O 1
ATOM 870 N N . GLU A 1 121 ? -0.014 10.532 10.790 1.00 90.12 121 GLU A N 1
ATOM 871 C CA . GLU A 1 121 ? -1.362 10.063 10.475 1.00 90.12 121 GLU A CA 1
ATOM 872 C C . GLU A 1 121 ? -1.314 8.656 9.873 1.00 90.12 121 GLU A C 1
ATOM 874 O O . GLU A 1 121 ? -0.552 8.366 8.942 1.00 90.12 121 GLU A O 1
ATOM 879 N N . ASN A 1 122 ? -2.109 7.737 10.420 1.00 87.88 122 ASN A N 1
ATOM 880 C CA . ASN A 1 122 ? -2.141 6.352 9.962 1.00 87.88 122 ASN A CA 1
ATOM 881 C C . ASN A 1 122 ? -3.574 5.824 9.842 1.00 87.88 122 ASN A C 1
ATOM 883 O O . ASN A 1 122 ? -4.284 5.715 10.839 1.00 87.88 122 ASN A O 1
ATOM 887 N N . THR A 1 123 ? -3.937 5.343 8.652 1.00 88.56 123 THR A N 1
ATOM 888 C CA . THR A 1 123 ? -5.252 4.745 8.367 1.00 88.56 123 THR A CA 1
ATOM 889 C C . THR A 1 123 ? -5.104 3.287 7.961 1.00 88.56 123 THR A C 1
ATOM 891 O O . THR A 1 123 ? -4.321 2.961 7.063 1.00 88.56 123 THR A O 1
ATOM 894 N N . ALA A 1 124 ? -5.813 2.374 8.628 1.00 82.81 124 ALA A N 1
ATOM 895 C CA . ALA A 1 124 ? -5.780 0.933 8.369 1.00 82.81 124 ALA A CA 1
ATOM 896 C C . ALA A 1 124 ? -7.167 0.333 8.138 1.00 82.81 124 ALA A C 1
ATOM 898 O O . ALA A 1 124 ? -8.092 0.621 8.888 1.00 82.81 124 ALA A O 1
ATOM 899 N N . ILE A 1 125 ? -7.264 -0.559 7.158 1.00 84.75 125 ILE A N 1
ATOM 900 C CA . ILE A 1 125 ? -8.379 -1.491 6.998 1.00 84.75 125 ILE A CA 1
ATOM 901 C C . ILE A 1 125 ? -7.773 -2.893 7.001 1.00 84.75 125 ILE A C 1
ATOM 903 O O . ILE A 1 125 ? -6.871 -3.156 6.204 1.00 84.75 125 ILE A O 1
ATOM 907 N N . VAL A 1 126 ? -8.215 -3.744 7.924 1.00 80.81 126 VAL A N 1
ATOM 908 C CA . VAL A 1 126 ? -7.741 -5.125 8.082 1.00 80.81 126 VAL A CA 1
ATOM 909 C C . VAL A 1 126 ? -8.949 -6.052 8.054 1.00 80.81 126 VAL A C 1
ATOM 911 O O . VAL A 1 126 ? -9.900 -5.847 8.811 1.00 80.81 126 VAL A O 1
ATOM 914 N N . THR A 1 127 ? -8.936 -7.034 7.155 1.00 85.31 127 THR A N 1
ATOM 915 C CA . THR A 1 127 ? -10.004 -8.041 7.101 1.00 85.31 127 THR A CA 1
ATOM 916 C C . THR A 1 127 ? -9.665 -9.194 8.029 1.00 85.31 127 THR A C 1
ATOM 918 O O . THR A 1 127 ? -10.409 -9.382 8.980 1.00 85.31 127 THR A O 1
ATOM 921 N N . ASP A 1 128 ? -8.523 -9.845 7.811 1.00 84.62 128 ASP A N 1
ATOM 922 C CA . ASP A 1 128 ? -7.913 -10.870 8.655 1.00 84.62 128 ASP A CA 1
ATOM 923 C C . ASP A 1 128 ? -6.482 -10.448 9.048 1.00 84.62 128 ASP A C 1
ATOM 925 O O . ASP A 1 128 ? -5.739 -9.894 8.231 1.00 84.62 128 ASP A O 1
ATOM 929 N N . GLY A 1 129 ? -6.108 -10.631 10.315 1.00 82.38 129 GLY A N 1
ATOM 930 C CA . GLY A 1 129 ? -4.741 -10.422 10.800 1.00 82.38 129 GLY A CA 1
ATOM 931 C C . GLY A 1 129 ? -4.523 -9.210 11.718 1.00 82.38 129 GLY A C 1
ATOM 932 O O . GLY A 1 129 ? -5.355 -8.865 12.558 1.00 82.38 129 GLY A O 1
ATOM 933 N N . TYR A 1 130 ? -3.341 -8.586 11.656 1.00 79.75 130 TYR A N 1
ATOM 934 C CA . TYR A 1 130 ? -2.877 -7.656 12.697 1.00 79.75 130 TYR A CA 1
ATOM 935 C C . TYR A 1 130 ? -2.376 -6.317 12.149 1.00 79.75 130 TYR A C 1
ATOM 937 O O . TYR A 1 130 ? -1.499 -6.250 11.294 1.00 79.75 130 TYR A O 1
ATOM 945 N N . GLY A 1 131 ? -2.847 -5.214 12.722 1.00 78.75 131 GLY A N 1
ATOM 946 C CA . GLY A 1 131 ? -2.391 -3.858 12.440 1.00 78.75 131 GLY A CA 1
ATOM 947 C C . GLY A 1 131 ? -1.838 -3.167 13.685 1.00 78.75 131 GLY A C 1
ATOM 948 O O . GLY A 1 131 ? -2.533 -3.051 14.686 1.00 78.75 131 GLY A O 1
ATOM 949 N N . LEU A 1 132 ? -0.622 -2.627 13.611 1.00 80.81 132 LEU A N 1
ATOM 950 C CA . LEU A 1 132 ? -0.078 -1.719 14.620 1.00 80.81 132 LEU A CA 1
ATOM 951 C C . LEU A 1 132 ? 0.231 -0.361 13.987 1.00 80.81 132 LEU A C 1
ATOM 953 O O . LEU A 1 132 ? 0.943 -0.263 12.984 1.00 80.81 132 LEU A O 1
ATOM 957 N N . LYS A 1 133 ? -0.277 0.708 14.588 1.00 86.19 133 LYS A N 1
ATOM 958 C CA . LYS A 1 133 ? -0.043 2.088 14.176 1.00 86.19 133 LYS A CA 1
ATOM 959 C C . LYS A 1 133 ? 0.609 2.854 15.314 1.00 86.19 133 LYS A C 1
ATOM 961 O O . LYS A 1 133 ? 0.139 2.872 16.446 1.00 86.19 133 LYS A O 1
ATOM 966 N N . ARG A 1 134 ? 1.677 3.576 14.999 1.00 84.38 134 ARG A N 1
ATOM 967 C CA . ARG A 1 134 ? 2.306 4.518 15.920 1.00 84.38 134 ARG A CA 1
ATOM 968 C C . ARG A 1 134 ? 2.299 5.903 15.302 1.00 84.38 134 ARG A C 1
ATOM 970 O O . ARG A 1 134 ? 3.080 6.159 14.383 1.00 84.38 134 ARG A O 1
ATOM 977 N N . GLY A 1 135 ? 1.469 6.776 15.854 1.00 86.19 135 GLY A N 1
ATOM 978 C CA . GLY A 1 135 ? 1.348 8.151 15.409 1.00 86.19 135 GLY A CA 1
ATOM 979 C C . GLY A 1 135 ? 0.541 9.026 16.336 1.00 86.19 135 GLY A C 1
ATOM 980 O O . GLY A 1 135 ? 0.131 8.583 17.407 1.00 86.19 135 GLY A O 1
ATOM 981 N N . THR A 1 136 ? 0.378 10.272 15.911 1.00 88.94 136 THR A N 1
ATOM 982 C CA . THR A 1 136 ? -0.469 11.247 16.594 1.00 88.94 136 THR A CA 1
ATOM 983 C C . THR A 1 136 ? -1.935 10.925 16.328 1.00 88.94 136 THR A C 1
ATOM 985 O O . THR A 1 136 ? -2.737 10.932 17.255 1.00 88.94 136 THR A O 1
ATOM 988 N N . GLU A 1 137 ? -2.261 10.558 15.086 1.00 89.31 137 GLU A N 1
ATOM 989 C CA . GLU A 1 137 ? -3.616 10.247 14.642 1.00 89.31 137 GLU A CA 1
ATOM 990 C C . GLU A 1 137 ? -3.661 8.865 13.988 1.00 89.31 137 GLU A C 1
ATOM 992 O O . GLU A 1 137 ? -2.908 8.551 13.062 1.00 89.31 137 GLU A O 1
ATOM 997 N N . ASN A 1 138 ? -4.537 8.005 14.504 1.00 87.56 138 ASN A N 1
ATOM 998 C CA . ASN A 1 138 ? -4.600 6.599 14.133 1.00 87.56 138 ASN A CA 1
ATOM 999 C C . ASN A 1 138 ? -6.055 6.159 13.927 1.00 87.56 138 ASN A C 1
ATOM 1001 O O . ASN A 1 138 ? -6.799 6.010 14.892 1.00 87.56 138 ASN A O 1
ATOM 1005 N N . THR A 1 139 ? -6.405 5.777 12.703 1.00 88.75 139 THR A N 1
ATOM 1006 C CA . THR A 1 139 ? -7.721 5.219 12.353 1.00 88.75 139 THR A CA 1
ATOM 1007 C C . THR A 1 139 ? -7.579 3.753 11.950 1.00 88.75 139 THR A C 1
ATOM 1009 O O . THR A 1 139 ? -6.644 3.382 11.235 1.00 88.75 139 THR A O 1
ATOM 1012 N N . ALA A 1 140 ? -8.445 2.872 12.460 1.00 82.50 140 ALA A N 1
ATOM 1013 C CA . ALA A 1 140 ? -8.504 1.472 12.033 1.00 82.50 140 ALA A CA 1
ATOM 1014 C C . ALA A 1 140 ? -9.940 0.964 11.904 1.00 82.50 140 ALA A C 1
ATOM 1016 O O . ALA A 1 140 ? -10.792 1.289 12.725 1.00 82.50 140 ALA A O 1
ATOM 1017 N N . ILE A 1 141 ? -10.148 0.119 10.899 1.00 84.25 141 ILE A N 1
ATOM 1018 C CA . ILE A 1 141 ? -11.314 -0.747 10.741 1.00 84.25 141 ILE A CA 1
ATOM 1019 C C . ILE A 1 141 ? -10.779 -2.178 10.693 1.00 84.25 141 ILE A C 1
ATOM 1021 O O . ILE A 1 141 ? -9.863 -2.456 9.916 1.00 84.25 141 ILE A O 1
ATOM 1025 N N . VAL A 1 142 ? -11.314 -3.055 11.541 1.00 81.31 142 VAL A N 1
ATOM 1026 C CA . VAL A 1 142 ? -10.888 -4.456 11.649 1.00 81.31 142 VAL A CA 1
ATOM 1027 C C . VAL A 1 142 ? -12.122 -5.346 11.640 1.00 81.31 142 VAL A C 1
ATOM 1029 O O . VAL A 1 142 ? -13.057 -5.071 12.393 1.00 81.31 142 VAL A O 1
ATOM 1032 N N . THR A 1 143 ? -12.133 -6.364 10.777 1.00 86.62 143 THR A N 1
ATOM 1033 C CA . THR A 1 143 ? -13.248 -7.325 10.693 1.00 86.62 143 THR A CA 1
ATOM 1034 C C . THR A 1 143 ? -12.983 -8.552 11.564 1.00 86.62 143 THR A C 1
ATOM 1036 O O . THR A 1 143 ? -13.762 -8.814 12.474 1.00 86.62 143 THR A O 1
ATOM 1039 N N . ASP A 1 144 ? -11.872 -9.252 11.332 1.00 82.56 144 ASP A N 1
ATOM 1040 C CA . ASP A 1 144 ? -11.455 -10.457 12.053 1.00 82.56 144 ASP A CA 1
ATOM 1041 C C . ASP A 1 144 ? -9.954 -10.391 12.367 1.00 82.56 144 ASP A C 1
ATOM 1043 O O . ASP A 1 144 ? -9.104 -10.852 11.625 1.00 82.56 144 ASP A O 1
ATOM 1047 N N . GLY A 1 145 ? -9.576 -9.695 13.435 1.00 78.06 145 GLY A N 1
ATOM 1048 C CA . GLY A 1 145 ? -8.163 -9.454 13.701 1.00 78.06 145 GLY A CA 1
ATOM 1049 C C . GLY A 1 145 ? -7.923 -8.468 14.828 1.00 78.06 145 GLY A C 1
ATOM 1050 O O . GLY A 1 145 ? -8.829 -8.119 15.586 1.00 78.06 145 GLY A O 1
ATOM 1051 N N . TYR A 1 146 ? -6.697 -7.959 14.924 1.00 75.56 146 TYR A N 1
ATOM 1052 C CA . TYR A 1 146 ? -6.308 -7.016 15.971 1.00 75.56 146 TYR A CA 1
ATOM 1053 C C . TYR A 1 146 ? -5.710 -5.740 15.389 1.00 75.56 146 TYR A C 1
ATOM 1055 O O . TYR A 1 146 ? -4.745 -5.781 14.636 1.00 75.56 146 TYR A O 1
ATOM 1063 N N . GLY A 1 147 ? -6.246 -4.585 15.783 1.00 71.62 147 GLY A N 1
ATOM 1064 C CA . GLY A 1 147 ? -5.744 -3.271 15.382 1.00 71.62 147 GLY A CA 1
ATOM 1065 C C . GLY A 1 147 ? -5.470 -2.378 16.588 1.00 71.62 147 GLY A C 1
ATOM 1066 O O . GLY A 1 147 ? -6.394 -2.101 17.347 1.00 71.62 147 GLY A O 1
ATOM 1067 N N . LEU A 1 148 ? -4.231 -1.897 16.735 1.00 64.75 148 LEU A N 1
ATOM 1068 C CA . LEU A 1 148 ? -3.812 -0.871 17.707 1.00 64.75 148 LEU A CA 1
ATOM 1069 C C . LEU A 1 148 ? -3.415 0.412 16.964 1.00 64.75 148 LEU A C 1
ATOM 1071 O O . LEU A 1 148 ? -2.521 0.339 16.090 1.00 64.75 148 LEU A O 1
#

Organism: NCBI:txid1892770